Protein AF-A0A7S6VX05-F1 (afdb_monomer)

Foldseek 3Di:
DDDDPVNVVVVVVVVCVVVVDDDDDDDDDPVRVVQLVVQCVVPVDDSVVSVVVVVVVVVD

Nearest PDB structures (foldseek):
  8uk9-assembly1_A  TM=7.507E-01  e=3.390E+00  Tequatrovirus T4

Radius of gyration: 14.18 Å; Cα contacts (8 Å, |Δi|>4): 16; chains: 1; bounding box: 26×35×37 Å

Structure (mmCIF, N/CA/C/O backbone):
data_AF-A0A7S6VX05-F1
#
_entry.id   AF-A0A7S6VX05-F1
#
loop_
_atom_site.group_PDB
_atom_site.id
_atom_site.type_symbol
_atom_site.label_atom_id
_atom_site.label_alt_id
_atom_site.label_comp_id
_atom_site.label_asym_id
_atom_site.label_entity_id
_atom_site.label_seq_id
_atom_site.pdbx_PDB_ins_code
_atom_site.Cartn_x
_atom_site.Cartn_y
_atom_site.Cartn_z
_atom_site.occupancy
_atom_site.B_iso_or_equiv
_atom_site.auth_seq_id
_atom_site.auth_comp_id
_atom_site.auth_asym_id
_atom_site.auth_atom_id
_atom_site.pdbx_PDB_model_num
ATOM 1 N N . MET A 1 1 ? 9.280 -19.934 -24.031 1.00 54.19 1 MET A N 1
ATOM 2 C CA . MET A 1 1 ? 9.887 -20.512 -22.812 1.00 54.19 1 MET A CA 1
ATOM 3 C C . MET A 1 1 ? 9.119 -19.975 -21.616 1.00 54.19 1 MET A C 1
ATOM 5 O O . MET A 1 1 ? 8.949 -18.766 -21.539 1.00 54.19 1 MET A O 1
ATOM 9 N N . ALA A 1 2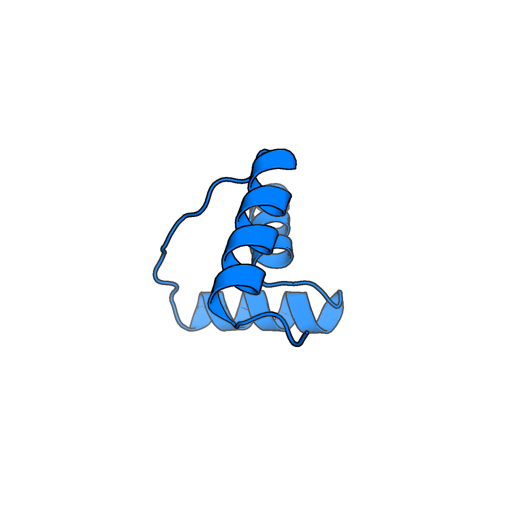 ? 8.559 -20.835 -20.763 1.00 58.72 2 ALA A N 1
ATOM 10 C CA . ALA A 1 2 ? 7.845 -20.384 -19.568 1.00 58.72 2 ALA A CA 1
ATOM 11 C C . ALA A 1 2 ? 8.860 -19.835 -18.555 1.00 58.72 2 ALA A C 1
ATOM 13 O O . ALA A 1 2 ? 9.780 -20.555 -18.178 1.00 58.72 2 ALA A O 1
ATOM 14 N N . GLN A 1 3 ? 8.713 -18.575 -18.136 1.00 66.94 3 GLN A N 1
ATOM 15 C CA . GLN A 1 3 ? 9.567 -17.997 -17.096 1.00 66.94 3 GLN A CA 1
ATOM 16 C C . GLN A 1 3 ? 9.389 -18.756 -15.779 1.00 66.94 3 GLN A C 1
ATOM 18 O O . GLN A 1 3 ? 8.267 -18.967 -15.292 1.00 66.94 3 GLN A O 1
ATOM 23 N N . THR A 1 4 ? 10.509 -19.133 -15.173 1.00 81.62 4 THR A N 1
ATOM 24 C CA . THR A 1 4 ? 10.524 -19.774 -13.861 1.00 81.62 4 THR A CA 1
ATOM 25 C C . THR A 1 4 ? 10.006 -18.805 -12.789 1.00 81.62 4 THR A C 1
ATOM 27 O O . THR A 1 4 ? 10.018 -17.581 -12.946 1.00 81.62 4 THR A O 1
ATOM 30 N N . ALA A 1 5 ? 9.496 -19.334 -11.674 1.00 76.50 5 ALA A N 1
ATOM 31 C CA . ALA A 1 5 ? 9.011 -18.504 -10.565 1.00 76.50 5 ALA A CA 1
ATOM 32 C C . ALA A 1 5 ? 10.120 -17.616 -9.958 1.00 76.50 5 ALA A C 1
ATOM 34 O O . ALA A 1 5 ? 9.828 -16.547 -9.425 1.00 76.50 5 ALA A O 1
ATOM 35 N N . ALA A 1 6 ? 11.383 -18.042 -10.060 1.00 78.50 6 ALA A N 1
ATOM 36 C CA . ALA A 1 6 ? 12.541 -17.279 -9.608 1.00 78.50 6 ALA A CA 1
ATOM 37 C C . ALA A 1 6 ? 12.811 -16.054 -10.498 1.00 78.50 6 ALA A C 1
ATOM 39 O O . ALA A 1 6 ? 12.992 -14.954 -9.981 1.00 78.50 6 ALA A O 1
ATOM 40 N N . GLU A 1 7 ? 12.759 -16.217 -11.822 1.00 80.19 7 GLU A N 1
ATOM 41 C CA . GLU A 1 7 ? 12.962 -15.121 -12.780 1.00 80.19 7 GLU A CA 1
ATOM 42 C C . GLU A 1 7 ? 11.864 -14.057 -12.679 1.00 80.19 7 GLU A C 1
ATOM 44 O O . GLU A 1 7 ? 12.150 -12.864 -12.743 1.00 80.19 7 GLU A O 1
ATOM 49 N N . ARG A 1 8 ? 10.611 -14.472 -12.443 1.00 81.81 8 ARG A N 1
ATOM 50 C CA . ARG A 1 8 ? 9.492 -13.540 -12.221 1.00 81.81 8 ARG A CA 1
ATOM 51 C C . ARG A 1 8 ? 9.699 -12.667 -10.982 1.00 81.81 8 ARG A C 1
ATOM 53 O O . ARG A 1 8 ? 9.552 -11.454 -11.067 1.00 81.81 8 ARG A O 1
ATOM 60 N N . LYS A 1 9 ? 10.114 -13.265 -9.860 1.00 81.56 9 LYS A N 1
ATOM 61 C CA . LYS A 1 9 ? 10.413 -12.529 -8.618 1.00 81.56 9 LYS A CA 1
ATOM 62 C C . LYS A 1 9 ? 11.623 -11.603 -8.754 1.00 81.56 9 LYS A C 1
ATOM 64 O O . LYS A 1 9 ? 11.646 -10.535 -8.151 1.00 81.56 9 LYS A O 1
ATOM 69 N N . ALA A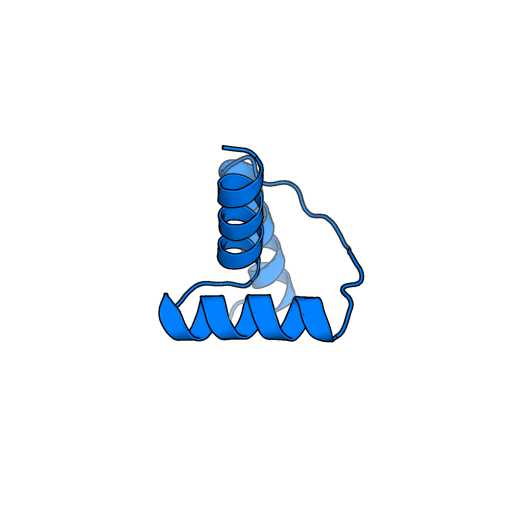 1 10 ? 12.637 -12.012 -9.518 1.00 82.88 10 ALA A N 1
ATOM 70 C CA . ALA A 1 10 ? 13.803 -11.175 -9.787 1.00 82.88 10 ALA A CA 1
ATOM 71 C C . ALA A 1 10 ? 13.416 -9.933 -10.604 1.00 82.88 10 ALA A C 1
ATOM 73 O O . ALA A 1 10 ? 13.765 -8.822 -10.211 1.00 82.88 10 ALA A O 1
ATOM 74 N N . LYS A 1 11 ? 12.621 -10.117 -11.664 1.00 85.75 11 LYS A N 1
ATOM 75 C CA . LYS A 1 11 ? 12.117 -9.024 -12.502 1.00 85.75 11 LYS A CA 1
ATOM 76 C C . LYS A 1 11 ? 11.252 -8.037 -11.710 1.00 85.75 11 LYS A C 1
ATOM 78 O O . LYS A 1 11 ? 11.490 -6.838 -11.769 1.00 85.75 11 LYS A O 1
ATOM 83 N N . GLU A 1 12 ? 10.317 -8.537 -10.903 1.00 83.44 12 GLU A N 1
ATOM 84 C CA . GLU A 1 12 ? 9.469 -7.697 -10.044 1.00 83.44 12 GLU A CA 1
ATOM 85 C C . GLU A 1 12 ? 10.304 -6.867 -9.053 1.00 83.44 12 GLU A C 1
ATOM 87 O O . GLU A 1 12 ? 10.039 -5.688 -8.821 1.00 83.44 12 GLU A O 1
ATOM 92 N N . ARG A 1 13 ? 11.366 -7.457 -8.489 1.00 82.31 13 ARG A N 1
ATOM 93 C CA . ARG A 1 13 ? 12.287 -6.737 -7.603 1.00 82.31 13 ARG A CA 1
ATOM 94 C C . ARG A 1 13 ? 13.042 -5.629 -8.340 1.00 82.31 13 ARG A C 1
ATOM 96 O O . ARG A 1 13 ? 13.227 -4.557 -7.768 1.00 82.31 13 ARG A O 1
ATOM 103 N N . GLU A 1 14 ? 13.505 -5.879 -9.561 1.00 85.31 14 GLU A N 1
ATOM 104 C CA . GLU A 1 14 ? 14.183 -4.862 -10.374 1.00 85.31 14 GLU A CA 1
ATOM 105 C C . GLU A 1 14 ? 13.249 -3.705 -10.735 1.00 85.31 14 GLU A C 1
ATOM 107 O O . GLU A 1 14 ? 13.640 -2.546 -10.599 1.00 85.31 14 GLU A O 1
ATOM 112 N N . GLU A 1 15 ? 12.004 -4.007 -11.106 1.00 86.62 15 GLU A N 1
ATOM 113 C CA . GLU A 1 15 ? 10.967 -3.009 -11.386 1.00 86.62 15 GLU A CA 1
ATOM 114 C C . GLU A 1 15 ? 10.654 -2.159 -10.145 1.00 86.62 15 GLU A C 1
ATOM 116 O O . GLU A 1 15 ? 10.661 -0.934 -10.203 1.00 86.62 15 GLU A O 1
ATOM 121 N N . LYS A 1 16 ? 10.478 -2.774 -8.973 1.00 86.81 16 LYS A N 1
ATOM 122 C CA . LYS A 1 16 ? 10.240 -2.024 -7.727 1.00 86.81 16 LYS A CA 1
ATOM 123 C C . LYS A 1 16 ? 11.442 -1.175 -7.313 1.00 86.81 16 LYS A C 1
ATOM 125 O O . LYS A 1 16 ? 11.281 -0.053 -6.830 1.00 86.81 16 LYS A O 1
ATOM 130 N N . LYS A 1 17 ? 12.660 -1.674 -7.535 1.00 86.12 17 LYS A N 1
ATOM 131 C CA . LYS A 1 17 ? 13.891 -0.922 -7.266 1.00 86.12 17 LYS A CA 1
ATOM 132 C C . LYS A 1 17 ? 14.040 0.279 -8.204 1.00 86.12 1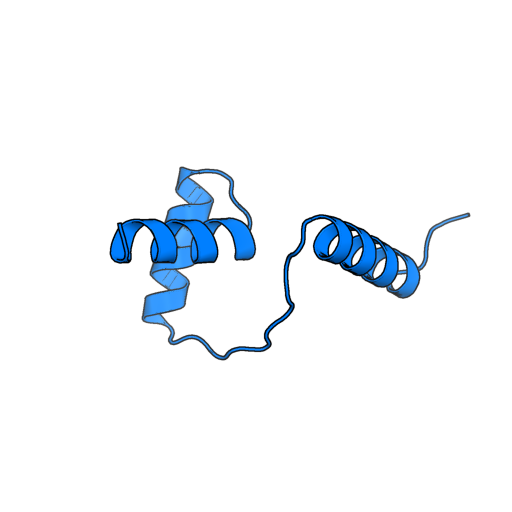7 LYS A C 1
ATOM 134 O O . LYS A 1 17 ? 14.497 1.326 -7.750 1.00 86.12 17 LYS A O 1
ATOM 139 N N . SER A 1 18 ? 13.652 0.161 -9.476 1.00 86.56 18 SER A N 1
ATOM 140 C CA . SER A 1 18 ? 13.691 1.289 -10.419 1.00 86.56 18 SER A CA 1
ATOM 141 C C . SER A 1 18 ? 12.692 2.393 -10.048 1.00 86.56 18 SER A C 1
ATOM 143 O O . SER A 1 18 ? 12.980 3.567 -10.265 1.00 86.56 18 SER A O 1
ATOM 145 N N . LEU A 1 19 ? 11.588 2.038 -9.381 1.00 87.06 19 LEU A N 1
ATOM 146 C CA . LEU A 1 19 ? 10.624 2.971 -8.783 1.00 87.06 19 LEU A CA 1
ATOM 147 C C . LEU A 1 19 ? 11.097 3.595 -7.452 1.00 87.06 19 LEU A C 1
ATOM 149 O O . LEU A 1 19 ? 10.346 4.333 -6.817 1.00 87.06 19 LEU A O 1
ATOM 153 N N . GLY A 1 20 ? 12.321 3.301 -6.999 1.00 89.50 20 GLY A N 1
ATOM 154 C CA . GLY A 1 20 ? 12.870 3.818 -5.741 1.00 89.50 20 GLY A CA 1
ATOM 155 C C . GLY A 1 20 ? 12.292 3.163 -4.481 1.00 89.50 20 GLY A C 1
ATOM 156 O O . GLY A 1 20 ? 12.527 3.650 -3.375 1.00 89.50 20 GLY A O 1
ATOM 157 N N . MET A 1 21 ? 11.547 2.060 -4.618 1.00 88.00 21 MET A N 1
ATOM 158 C CA . MET A 1 21 ? 10.988 1.336 -3.478 1.00 88.00 21 MET A CA 1
ATOM 159 C C . MET A 1 21 ? 12.066 0.499 -2.782 1.00 88.00 21 MET A C 1
ATOM 161 O O . MET A 1 21 ? 12.974 -0.051 -3.411 1.00 88.00 21 MET A O 1
ATOM 165 N N . THR A 1 22 ? 11.948 0.369 -1.461 1.00 87.88 22 THR A N 1
ATOM 166 C CA . THR A 1 22 ? 12.824 -0.484 -0.648 1.00 87.88 22 THR A CA 1
ATOM 167 C C . THR A 1 22 ? 12.027 -1.629 -0.038 1.00 87.88 22 THR A C 1
ATOM 169 O O . THR A 1 22 ? 10.901 -1.448 0.420 1.00 87.88 22 THR A O 1
ATOM 172 N N . GLN A 1 23 ? 12.602 -2.834 -0.049 1.00 88.06 23 GLN A N 1
ATOM 173 C CA . GLN A 1 23 ? 11.947 -4.011 0.514 1.00 88.06 23 GLN A CA 1
ATOM 174 C C . GLN A 1 23 ? 12.181 -4.069 2.025 1.00 88.06 23 GLN A C 1
ATOM 176 O O . GLN A 1 23 ? 13.322 -4.011 2.484 1.00 88.06 23 GLN A O 1
ATOM 181 N N . LYS A 1 24 ? 11.106 -4.260 2.795 1.00 87.31 24 LYS A N 1
ATOM 182 C CA . LYS A 1 24 ? 11.174 -4.504 4.236 1.00 87.31 24 LYS A CA 1
ATOM 183 C C . LYS A 1 24 ? 10.338 -5.726 4.598 1.00 87.31 24 LYS A C 1
ATOM 185 O O . LYS A 1 24 ? 9.150 -5.770 4.303 1.00 87.31 24 LYS A O 1
ATOM 190 N N . ALA A 1 25 ? 10.954 -6.703 5.257 1.00 89.19 25 ALA A N 1
ATOM 191 C CA . ALA A 1 25 ? 10.214 -7.781 5.900 1.00 89.19 25 ALA A CA 1
ATOM 192 C C . ALA A 1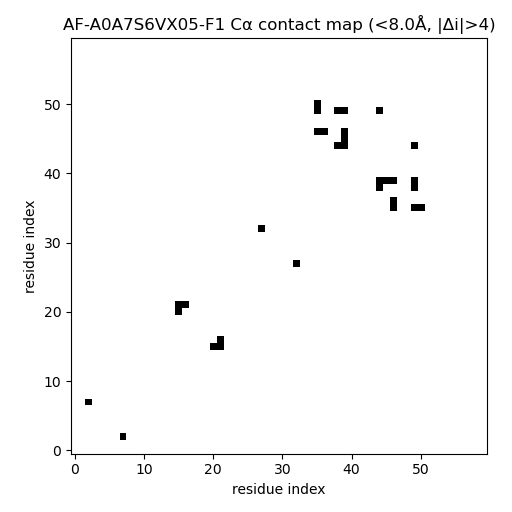 25 ? 9.701 -7.274 7.253 1.00 89.19 25 ALA A C 1
ATOM 194 O O . ALA A 1 25 ? 10.494 -6.833 8.088 1.00 89.19 25 ALA A O 1
ATOM 195 N N . ILE A 1 26 ? 8.386 -7.300 7.455 1.00 89.75 26 ILE A N 1
ATOM 196 C CA . ILE A 1 26 ? 7.742 -6.867 8.697 1.00 89.75 26 ILE A CA 1
ATOM 197 C C . ILE A 1 26 ? 6.689 -7.879 9.129 1.00 89.75 26 ILE A C 1
ATOM 199 O O . ILE A 1 26 ? 6.099 -8.569 8.301 1.00 89.75 26 ILE A O 1
ATOM 203 N N . TRP A 1 27 ? 6.449 -7.924 10.434 1.00 93.31 27 TRP A N 1
ATOM 204 C CA . TRP A 1 27 ? 5.322 -8.629 11.027 1.00 93.31 27 TRP A CA 1
ATOM 205 C C . TRP A 1 27 ? 4.251 -7.602 11.378 1.00 93.31 27 TRP A C 1
ATOM 207 O O . TRP A 1 27 ? 4.563 -6.557 11.950 1.00 93.31 27 TRP A O 1
ATOM 217 N N . LEU A 1 28 ? 3.004 -7.890 11.018 1.00 93.81 28 LEU A N 1
ATOM 218 C CA . LEU A 1 28 ? 1.860 -7.016 11.251 1.00 93.81 28 LEU A CA 1
ATOM 219 C C . LEU A 1 28 ? 0.907 -7.672 12.244 1.00 93.81 28 LEU A C 1
ATOM 221 O O . LEU A 1 28 ? 0.749 -8.893 12.251 1.00 93.81 28 LEU A O 1
ATOM 225 N N . LEU A 1 29 ? 0.271 -6.853 13.080 1.00 97.12 29 LEU A N 1
ATOM 226 C CA . LEU A 1 29 ? -0.754 -7.337 13.995 1.00 97.12 29 LEU A CA 1
ATOM 227 C C . LEU A 1 29 ? -2.026 -7.740 13.222 1.00 97.12 29 LEU A C 1
ATOM 229 O O . LEU A 1 29 ? -2.282 -7.200 12.136 1.00 97.12 29 LEU A O 1
ATOM 233 N N . PRO A 1 30 ? -2.862 -8.645 13.766 1.00 97.31 30 PRO A N 1
ATOM 234 C CA . PRO A 1 30 ? -4.093 -9.077 13.104 1.00 97.31 30 PRO A CA 1
ATOM 235 C C . PRO A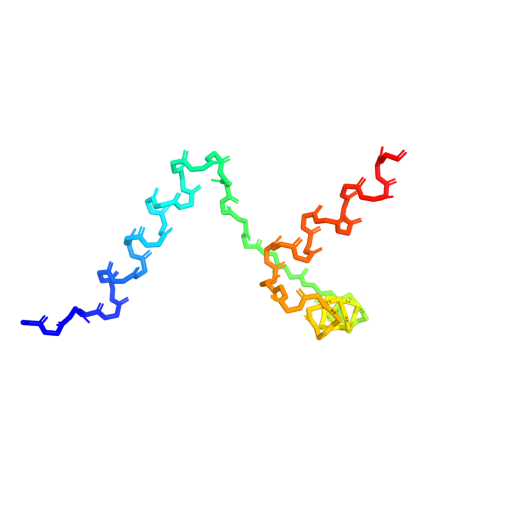 1 30 ? -5.058 -7.928 12.786 1.00 97.31 30 PRO A C 1
ATOM 237 O O . PRO A 1 30 ? -5.727 -7.949 11.754 1.00 97.31 30 PRO A O 1
ATOM 240 N N . GLU A 1 31 ? -5.138 -6.908 13.643 1.00 96.56 31 GLU A N 1
ATOM 241 C CA . GLU A 1 31 ? -6.010 -5.748 13.429 1.00 96.56 31 GLU A CA 1
ATOM 242 C C . GLU A 1 31 ? -5.483 -4.879 12.285 1.00 96.56 31 GLU A C 1
ATOM 244 O O . GLU A 1 31 ? -6.261 -4.384 11.471 1.00 96.56 31 GLU A O 1
ATOM 249 N N . THR A 1 32 ? -4.159 -4.751 12.175 1.00 95.31 32 THR A N 1
ATOM 250 C CA . THR A 1 32 ? -3.509 -4.040 11.069 1.00 95.31 32 THR A CA 1
ATOM 251 C C . THR A 1 32 ? -3.781 -4.727 9.735 1.00 95.31 32 THR A C 1
ATOM 253 O O . THR A 1 32 ? -4.114 -4.051 8.764 1.00 95.31 32 THR A O 1
ATOM 256 N N . MET A 1 33 ? -3.730 -6.062 9.695 1.00 96.19 33 MET A N 1
ATOM 257 C CA . MET A 1 33 ? -4.073 -6.825 8.491 1.00 96.19 33 MET A CA 1
ATOM 258 C C . MET A 1 33 ? -5.513 -6.564 8.041 1.00 96.19 33 MET A C 1
ATOM 260 O O . MET A 1 33 ? -5.745 -6.333 6.860 1.00 96.19 33 MET A O 1
ATOM 264 N N . LYS A 1 34 ? -6.477 -6.508 8.971 1.00 96.69 34 LYS A N 1
ATOM 265 C CA . LYS A 1 34 ? -7.878 -6.191 8.633 1.00 96.69 34 LYS A CA 1
ATOM 266 C C . LYS A 1 34 ? -8.028 -4.817 7.977 1.00 96.69 34 LYS A C 1
ATOM 268 O O . LYS A 1 34 ? -8.820 -4.672 7.052 1.00 96.69 34 LYS A O 1
ATOM 273 N N . ILE A 1 35 ? -7.279 -3.819 8.448 1.00 95.94 35 ILE A N 1
ATOM 274 C CA . ILE A 1 35 ? -7.303 -2.464 7.876 1.00 95.94 35 ILE A CA 1
ATOM 275 C C . ILE A 1 35 ? -6.728 -2.471 6.455 1.00 95.94 35 ILE A C 1
ATOM 277 O O . ILE A 1 35 ? -7.300 -1.841 5.565 1.00 95.94 35 ILE A O 1
ATOM 281 N N . ILE A 1 36 ? -5.624 -3.192 6.241 1.00 95.81 36 ILE A N 1
ATOM 282 C CA . ILE A 1 36 ? -4.991 -3.322 4.923 1.00 95.81 36 ILE A CA 1
ATOM 283 C C . ILE A 1 36 ? -5.941 -4.015 3.941 1.00 95.81 36 ILE A C 1
ATOM 285 O O . ILE A 1 36 ? -6.195 -3.461 2.876 1.00 95.81 36 ILE A O 1
ATOM 289 N N . GLU A 1 37 ? -6.529 -5.157 4.307 1.00 95.75 37 GLU A N 1
ATOM 290 C CA . GLU A 1 37 ? -7.475 -5.872 3.436 1.00 95.75 37 GLU A CA 1
ATOM 291 C C . GLU A 1 37 ? -8.708 -5.020 3.107 1.00 95.75 37 GLU A C 1
ATOM 293 O O . GLU A 1 37 ? -9.073 -4.885 1.943 1.00 95.75 37 GLU A O 1
ATOM 298 N N . ALA A 1 38 ? -9.284 -4.328 4.095 1.00 96.38 38 ALA A N 1
ATOM 299 C CA . ALA A 1 38 ? -10.412 -3.430 3.850 1.00 96.38 38 ALA A CA 1
ATOM 300 C C . ALA A 1 38 ? -10.059 -2.275 2.891 1.00 96.38 38 ALA A C 1
ATOM 302 O O . ALA A 1 38 ? -10.897 -1.839 2.098 1.00 96.38 38 ALA A O 1
ATOM 303 N N . TYR A 1 39 ? -8.825 -1.761 2.953 1.00 96.50 39 TYR A N 1
ATOM 304 C CA . TYR A 1 39 ? -8.348 -0.762 1.998 1.00 96.50 39 TYR A CA 1
ATOM 305 C C . TYR A 1 39 ? -8.215 -1.367 0.596 1.00 96.50 39 TYR A C 1
ATOM 307 O O . TYR A 1 39 ? -8.678 -0.769 -0.376 1.00 96.50 39 TYR A O 1
ATOM 315 N N . LYS A 1 40 ? -7.614 -2.555 0.486 1.00 96.81 40 LYS A N 1
ATOM 316 C CA . LYS A 1 40 ? -7.413 -3.246 -0.793 1.00 96.81 40 LYS A CA 1
ATOM 317 C C . LYS A 1 40 ? -8.731 -3.533 -1.491 1.00 96.81 40 LYS A C 1
ATOM 319 O O . LYS A 1 40 ? -8.861 -3.181 -2.657 1.00 96.81 40 LYS A O 1
ATOM 324 N N . ASP A 1 41 ? -9.718 -4.056 -0.770 1.00 96.19 41 ASP A N 1
ATOM 325 C CA . ASP A 1 41 ? -11.047 -4.348 -1.317 1.00 96.19 41 ASP A CA 1
ATOM 326 C C . ASP A 1 41 ? -11.739 -3.085 -1.841 1.00 96.19 41 ASP A C 1
ATOM 328 O O . ASP A 1 41 ? -12.410 -3.101 -2.872 1.00 96.19 41 ASP A O 1
ATOM 332 N N . LYS A 1 42 ? -11.550 -1.958 -1.148 1.00 96.19 42 LYS A N 1
ATOM 333 C CA . LYS A 1 42 ? -12.171 -0.685 -1.518 1.00 96.19 42 LYS A CA 1
ATOM 334 C C . LYS A 1 42 ? -11.525 -0.027 -2.738 1.00 96.19 42 LYS A C 1
ATOM 336 O O . LYS A 1 42 ? -12.221 0.656 -3.488 1.00 96.19 42 LYS A O 1
ATOM 341 N N . PHE A 1 43 ? -10.213 -0.173 -2.905 1.00 95.38 43 PHE A N 1
ATOM 342 C CA . PHE A 1 43 ? -9.439 0.568 -3.909 1.00 95.38 43 PHE A CA 1
ATOM 343 C C . P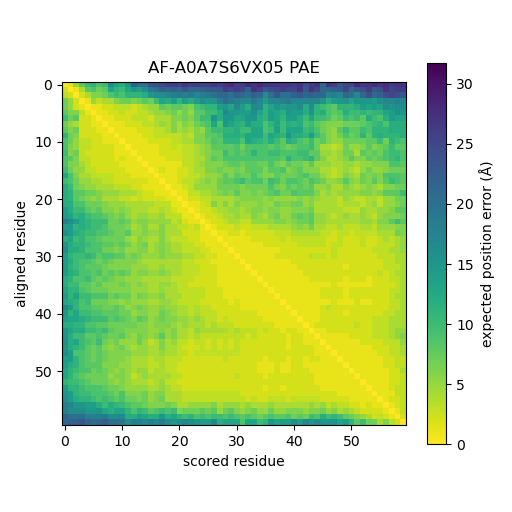HE A 1 43 ? -8.786 -0.319 -4.977 1.00 95.38 43 PHE A C 1
ATOM 345 O O . PHE A 1 43 ? -8.092 0.207 -5.841 1.00 95.38 43 PHE A O 1
ATOM 352 N N . ASN A 1 44 ? -9.021 -1.635 -4.943 1.00 94.25 44 ASN A N 1
ATOM 353 C CA . ASN A 1 44 ? -8.360 -2.634 -5.788 1.00 94.25 44 ASN A CA 1
ATOM 354 C C . ASN A 1 44 ? -6.826 -2.474 -5.784 1.00 94.25 44 ASN A C 1
ATOM 356 O O . ASN A 1 44 ? -6.184 -2.429 -6.833 1.00 94.25 44 ASN A O 1
ATOM 360 N N . ALA A 1 45 ? -6.268 -2.321 -4.583 1.00 93.25 45 ALA A N 1
ATOM 361 C CA . ALA A 1 45 ? -4.855 -2.036 -4.355 1.00 93.25 45 ALA A CA 1
ATOM 362 C C . ALA A 1 45 ? -4.073 -3.292 -3.939 1.00 93.25 45 ALA A C 1
ATOM 364 O O . ALA A 1 45 ? -4.629 -4.261 -3.419 1.00 93.25 45 ALA A O 1
ATOM 365 N N . THR A 1 46 ? -2.759 -3.254 -4.127 1.00 92.62 46 THR A N 1
ATOM 366 C CA . THR A 1 46 ? -1.805 -4.210 -3.550 1.00 92.62 46 THR A CA 1
ATOM 367 C C . THR A 1 46 ? -1.521 -3.898 -2.076 1.00 92.62 46 THR A C 1
ATOM 369 O O . THR A 1 46 ? -1.803 -2.800 -1.591 1.00 92.62 46 THR A O 1
ATOM 372 N N . ASP A 1 47 ? -0.919 -4.847 -1.348 1.00 91.62 47 ASP A N 1
ATOM 373 C CA . 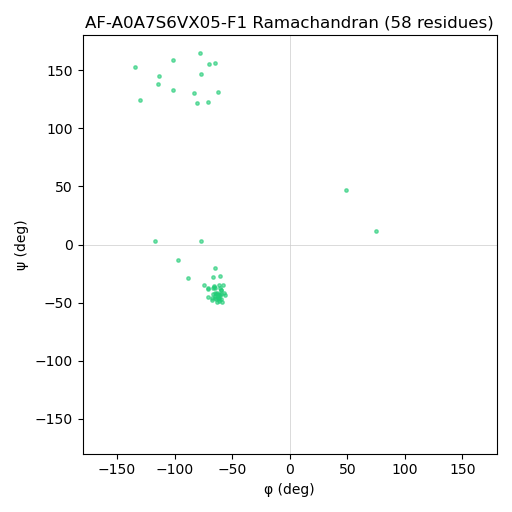ASP A 1 47 ? -0.509 -4.634 0.051 1.00 91.62 47 ASP A CA 1
ATOM 374 C C . ASP A 1 47 ? 0.441 -3.434 0.190 1.00 91.62 47 ASP A C 1
ATOM 376 O O . ASP A 1 47 ? 0.304 -2.619 1.100 1.00 91.62 47 ASP A O 1
ATOM 380 N N . GLU A 1 48 ? 1.395 -3.303 -0.734 1.00 92.00 48 GLU A N 1
ATOM 381 C CA . GLU A 1 48 ? 2.382 -2.221 -0.733 1.00 92.00 48 GLU A CA 1
ATOM 382 C C . GLU A 1 48 ? 1.720 -0.858 -0.953 1.00 92.00 48 GLU A C 1
ATOM 384 O O . GLU A 1 48 ? 2.038 0.100 -0.247 1.00 92.00 48 GLU A O 1
ATOM 389 N N . GLU A 1 49 ? 0.787 -0.756 -1.900 1.00 93.25 49 GLU A N 1
ATOM 390 C CA . GLU A 1 49 ? 0.032 0.476 -2.151 1.00 93.25 49 GLU A CA 1
ATOM 391 C C . GLU A 1 49 ? -0.831 0.848 -0.945 1.00 93.25 49 GLU A C 1
ATOM 393 O O . GLU A 1 49 ? -0.780 1.987 -0.483 1.00 93.25 49 GLU A O 1
ATOM 398 N N . ALA A 1 50 ? -1.560 -0.121 -0.386 1.00 95.31 50 ALA A N 1
ATOM 399 C CA . ALA A 1 50 ? -2.396 0.093 0.787 1.00 95.31 50 ALA A CA 1
ATOM 400 C C . ALA A 1 50 ? -1.575 0.593 1.983 1.00 95.31 50 ALA A C 1
ATOM 402 O O . ALA A 1 50 ? -1.922 1.609 2.585 1.00 95.31 50 ALA A O 1
ATOM 403 N N . ILE A 1 51 ? -0.456 -0.067 2.302 1.00 94.12 51 ILE A N 1
ATOM 404 C CA . ILE A 1 51 ? 0.423 0.328 3.411 1.00 94.12 51 ILE A CA 1
ATOM 405 C C . ILE A 1 51 ? 0.988 1.734 3.183 1.00 94.12 51 ILE A C 1
ATOM 407 O O . ILE A 1 51 ? 0.916 2.574 4.081 1.00 94.12 51 ILE A O 1
ATOM 411 N N . ASN A 1 52 ? 1.523 2.016 1.991 1.00 92.38 52 ASN A N 1
ATOM 412 C CA . ASN A 1 52 ? 2.110 3.321 1.696 1.00 92.38 52 ASN A CA 1
ATOM 413 C C . ASN A 1 52 ? 1.072 4.448 1.787 1.00 92.38 52 ASN A C 1
ATOM 415 O O . ASN A 1 52 ? 1.351 5.487 2.383 1.00 92.38 52 ASN A O 1
ATOM 419 N N . GLU A 1 53 ? -0.130 4.255 1.244 1.00 94.19 53 GLU A N 1
ATOM 420 C CA . GLU A 1 53 ? -1.185 5.271 1.274 1.00 94.19 53 GLU A CA 1
ATOM 421 C C . GLU A 1 53 ? -1.781 5.470 2.672 1.00 94.19 53 GLU A C 1
ATOM 423 O O . GLU A 1 53 ? -2.046 6.605 3.070 1.00 94.19 53 GLU A O 1
ATOM 428 N N . LEU A 1 54 ? -1.952 4.399 3.455 1.00 94.00 54 LEU A N 1
A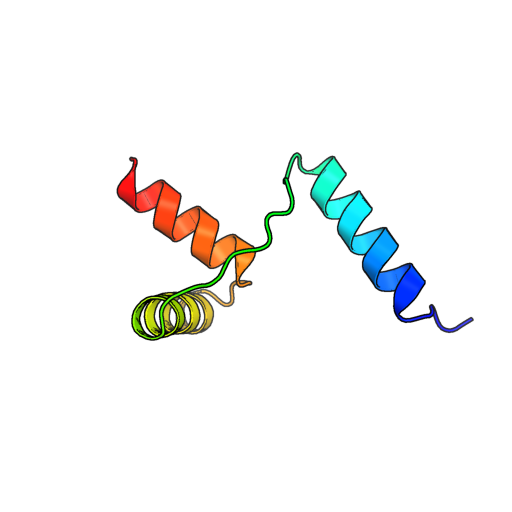TOM 429 C CA . LEU A 1 54 ? -2.381 4.500 4.854 1.00 94.00 54 LEU A CA 1
ATOM 430 C C . LEU A 1 54 ? -1.366 5.290 5.696 1.00 94.00 54 LEU A C 1
ATOM 432 O O . LEU A 1 54 ? -1.757 6.159 6.479 1.00 94.00 54 LEU A O 1
ATOM 436 N N . ILE A 1 55 ? -0.066 5.042 5.501 1.00 92.50 55 ILE A N 1
ATO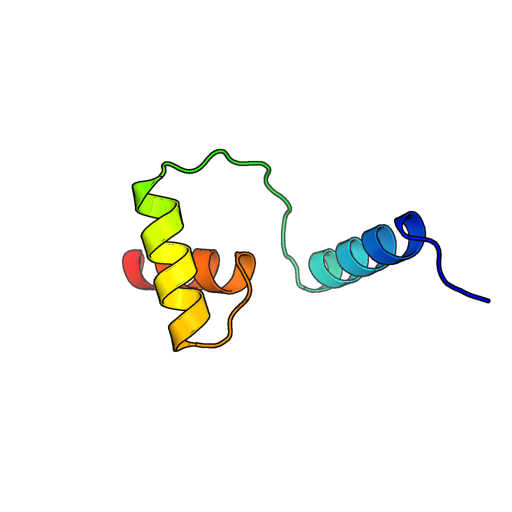M 437 C CA . ILE A 1 55 ? 1.000 5.769 6.203 1.00 92.50 55 ILE A CA 1
ATOM 438 C C . ILE A 1 55 ? 1.039 7.238 5.764 1.00 92.50 55 ILE A C 1
ATOM 440 O O . ILE A 1 55 ? 1.046 8.122 6.621 1.00 92.50 55 ILE A O 1
ATOM 444 N N . LYS A 1 56 ? 1.003 7.524 4.454 1.00 92.25 56 LYS A N 1
ATOM 445 C CA . LYS A 1 56 ? 0.986 8.904 3.931 1.00 92.25 56 LYS A CA 1
ATOM 446 C C . LYS A 1 56 ? -0.177 9.720 4.493 1.00 92.25 56 LYS A C 1
ATOM 448 O O . LYS A 1 56 ? 0.037 10.854 4.895 1.00 92.25 56 LYS A O 1
ATOM 453 N N . LYS A 1 57 ? -1.383 9.144 4.564 1.00 90.31 57 LYS A N 1
ATOM 454 C CA . LYS A 1 57 ? -2.573 9.807 5.135 1.00 90.31 57 LYS A CA 1
ATOM 455 C C . LYS A 1 57 ? -2.473 10.102 6.630 1.00 90.31 57 LYS A C 1
ATOM 457 O O . LYS A 1 57 ? -3.257 10.892 7.129 1.00 90.31 57 LYS A O 1
ATOM 462 N N . THR A 1 58 ? -1.590 9.414 7.350 1.00 86.75 58 THR A N 1
ATOM 463 C CA . THR A 1 58 ? -1.397 9.636 8.791 1.00 86.75 58 THR A CA 1
ATOM 464 C C . THR A 1 58 ? -0.362 10.731 9.056 1.00 86.75 58 THR A C 1
ATOM 466 O O . THR A 1 58 ? -0.411 11.385 10.093 1.00 86.75 58 THR A O 1
ATOM 469 N N . LEU A 1 59 ? 0.598 10.902 8.143 1.00 76.19 59 LEU A N 1
ATOM 470 C CA . LEU A 1 59 ? 1.716 11.840 8.285 1.00 76.19 59 LEU A CA 1
ATOM 471 C C . LEU A 1 59 ? 1.495 13.186 7.572 1.00 76.19 59 LEU A C 1
ATOM 473 O O . LEU A 1 59 ? 2.251 14.119 7.839 1.00 76.19 59 LEU A O 1
ATOM 477 N N . ASN A 1 60 ? 0.493 13.273 6.693 1.00 56.16 60 ASN A N 1
ATOM 478 C CA . ASN A 1 60 ? 0.032 14.496 6.025 1.00 56.16 60 ASN A CA 1
ATOM 479 C C . ASN A 1 60 ? -1.311 14.942 6.600 1.00 56.16 60 ASN A C 1
ATOM 481 O O . ASN A 1 60 ? -1.518 16.171 6.694 1.00 56.16 60 ASN A O 1
#

Solvent-accessible surface area (backbone atoms only — not comparable to full-atom values): 3791 Å² total; per-residue (Å²): 133,87,78,50,77,65,58,54,54,52,51,53,49,52,56,41,46,74,73,70,54,80,91,77,92,80,89,76,55,74,69,56,50,52,54,43,51,56,44,18,74,74,66,78,46,52,73,68,56,34,51,52,52,56,51,49,68,72,78,106

Mean predicted aligned error: 5.95 Å

Organism: NCBI:txid2006115

Secondary structure (DSSP, 8-state):
-PPPHHHHHHHHHHHHHHTT---------HHHHHHHHHHHHHHT--HHHHHHHHHHHHH-

Sequence (60 aa):
MAQTAAERKAKEREEKKSLGMTQKAIWLLPETMKIIEAYKDKFNATDEEAINELIKKTLN

pLDDT: mean 88.08, std 9.64, range [54.19, 97.31]